Protein AF-A0AAE9XQU5-F1 (afdb_monomer_lite)

Radius of gyration: 21.77 Å; chains: 1; bounding box: 54×23×60 Å

Foldseek 3Di:
DPPPPPDDDAQFWKQAPPQGIWGFHDDDPQWTFTQGPVPPGTDIGGVVRIDGPGHHPAHALSNLVVVLVVLVVQLVVLVVVLVVLVVCQVPPDPPCNVVSVVVNVVSVVSNVVSVVVNVVSVVCVVVVRHD

Sequence (131 aa):
MSKRNIEISYGDIVEHRKFGRGRVLDVEGGKCEIDFFDAVGIKRVMNTYLEKLHSGDGKGIKFWQKEWDALVAELIDAQMAAMNLLPSLFRPIGDDAAQLHRQYQQLQERSRAVEGRVRQFLIAEQAGEHK

pLDDT: mean 85.2, std 10.75, range [38.47, 94.38]

Secondary structure (DSSP, 8-state):
---------TT-EEEETTTEEEEEEEEETTEEEEEETTTTEEEEEEGGGEEEEE--SS--HHHHHHHHHHHHHHHHHHHHHHHHHHHHHHS--STTHHHHHHHHHHHHHHHHHHHHHHHHHHHHHHTT---

Organism: NCBI:txid3024400

Structure (mmCIF, N/CA/C/O backbone):
data_AF-A0AAE9XQU5-F1
#
_entry.id   AF-A0AAE9XQU5-F1
#
loop_
_atom_site.group_PDB
_atom_site.id
_atom_site.type_symbol
_atom_site.label_atom_id
_atom_site.label_alt_id
_atom_site.label_comp_id
_atom_site.label_asym_id
_atom_site.label_entity_id
_atom_site.label_seq_id
_atom_site.pdbx_PDB_ins_code
_atom_site.Cartn_x
_atom_site.Cartn_y
_atom_site.Cartn_z
_atom_site.occupancy
_atom_site.B_iso_or_equiv
_atom_site.auth_seq_id
_atom_site.auth_comp_id
_atom_site.auth_asym_id
_atom_site.auth_atom_id
_atom_site.pdbx_PDB_model_num
ATOM 1 N N . MET A 1 1 ? -33.647 10.358 3.179 1.00 41.34 1 MET A N 1
ATOM 2 C CA . MET A 1 1 ? -32.460 10.991 3.793 1.00 41.34 1 MET A CA 1
ATOM 3 C C . MET A 1 1 ? -31.238 10.487 3.050 1.00 41.34 1 MET A C 1
ATOM 5 O O . MET A 1 1 ? -31.006 9.285 3.050 1.00 41.34 1 MET A O 1
ATOM 9 N N . SER A 1 2 ? -30.539 11.366 2.330 1.00 38.47 2 SER A N 1
ATOM 10 C CA . SER A 1 2 ? -29.342 10.995 1.571 1.00 38.47 2 SER A CA 1
ATOM 11 C C . SER A 1 2 ? -28.241 10.633 2.566 1.00 38.47 2 SER A C 1
ATOM 13 O O . SER A 1 2 ? -27.769 11.507 3.296 1.00 38.47 2 SER A O 1
ATOM 15 N N . LYS A 1 3 ? -27.896 9.342 2.672 1.00 51.81 3 LYS A N 1
ATOM 16 C CA . LYS A 1 3 ? -26.718 8.911 3.429 1.00 51.81 3 LYS A CA 1
ATOM 17 C C . LYS A 1 3 ? -25.526 9.562 2.738 1.00 51.81 3 LYS A C 1
ATOM 19 O O . LYS A 1 3 ? -25.180 9.167 1.628 1.00 51.81 3 LYS A O 1
ATOM 24 N N . ARG A 1 4 ? -24.944 10.595 3.355 1.00 53.09 4 ARG A N 1
ATOM 25 C CA . ARG A 1 4 ? -23.644 11.113 2.919 1.00 53.09 4 ARG A CA 1
ATOM 26 C C . ARG A 1 4 ? -22.723 9.903 2.889 1.00 53.09 4 ARG A C 1
ATOM 28 O O . ARG A 1 4 ? -22.624 9.197 3.890 1.00 53.09 4 ARG A O 1
ATOM 35 N N . ASN A 1 5 ? -22.159 9.616 1.725 1.00 56.69 5 ASN A N 1
ATOM 36 C CA . ASN A 1 5 ? -21.252 8.498 1.549 1.00 56.69 5 ASN A CA 1
ATOM 37 C C . ASN A 1 5 ? -19.940 8.915 2.220 1.00 56.69 5 ASN A C 1
ATOM 39 O O . ASN A 1 5 ? -19.071 9.509 1.592 1.00 56.69 5 ASN A O 1
ATOM 43 N N . ILE A 1 6 ? -19.892 8.782 3.543 1.00 66.12 6 ILE A N 1
ATOM 44 C CA . ILE A 1 6 ? -18.716 9.130 4.323 1.00 66.12 6 ILE A CA 1
ATOM 45 C C . ILE A 1 6 ? -17.725 7.999 4.087 1.00 66.12 6 ILE A C 1
ATOM 47 O O . ILE A 1 6 ? -17.998 6.849 4.427 1.00 66.12 6 ILE A O 1
ATOM 51 N N . GLU A 1 7 ? -16.609 8.331 3.447 1.00 84.00 7 GLU A N 1
ATOM 52 C CA . GLU A 1 7 ? -15.528 7.389 3.205 1.00 84.00 7 GLU A CA 1
ATOM 53 C C . GLU A 1 7 ? -14.957 6.927 4.551 1.00 84.00 7 GLU A C 1
ATOM 55 O O . GLU A 1 7 ? -14.545 7.741 5.386 1.00 84.00 7 GLU A O 1
ATOM 60 N N . ILE A 1 8 ? -15.033 5.615 4.781 1.00 87.56 8 ILE A N 1
ATOM 61 C CA . ILE A 1 8 ? -14.516 4.960 5.980 1.00 87.56 8 ILE A CA 1
ATOM 62 C C . ILE A 1 8 ? -13.098 4.506 5.679 1.00 87.56 8 ILE A C 1
ATOM 64 O O . ILE A 1 8 ? -12.868 3.781 4.711 1.00 87.56 8 ILE A O 1
ATOM 68 N N . SER A 1 9 ? -12.184 4.898 6.552 1.00 86.44 9 SER A N 1
ATOM 69 C CA . SER A 1 9 ? -10.751 4.683 6.426 1.00 86.44 9 SER A CA 1
ATOM 70 C C . SER A 1 9 ? -10.191 3.969 7.651 1.00 86.44 9 SER A C 1
ATOM 72 O O . SER A 1 9 ? -10.834 3.873 8.699 1.00 86.44 9 SER A O 1
ATOM 74 N N . TYR A 1 10 ? -8.964 3.461 7.523 1.00 86.38 10 TYR A N 1
ATOM 75 C CA . TYR A 1 10 ? -8.217 2.900 8.647 1.00 86.38 10 TYR A CA 1
ATOM 76 C C . TYR A 1 10 ? -8.202 3.867 9.838 1.00 86.38 10 TYR A C 1
ATOM 78 O O . TYR A 1 10 ? -7.972 5.063 9.672 1.00 86.38 10 TYR A O 1
ATOM 86 N N . GLY A 1 11 ? -8.376 3.332 11.046 1.00 84.50 11 GLY A N 1
ATOM 87 C CA . GLY A 1 11 ? -8.288 4.081 12.297 1.00 84.50 11 GLY A CA 1
ATOM 88 C C . GLY A 1 11 ? -9.565 4.830 12.663 1.00 84.50 11 GLY A C 1
ATOM 89 O O . GLY A 1 11 ? -9.703 5.228 13.820 1.00 84.50 11 GLY A O 1
ATOM 90 N N . ASP A 1 12 ? -10.514 4.972 11.733 1.00 88.69 12 ASP A N 1
ATOM 91 C CA . ASP A 1 12 ? -11.810 5.582 12.012 1.00 88.69 12 ASP A CA 1
ATOM 92 C C . ASP A 1 12 ? -12.533 4.847 13.139 1.00 88.69 12 ASP A C 1
ATOM 94 O O . ASP A 1 12 ? -12.522 3.613 13.225 1.00 88.69 12 ASP A O 1
ATOM 98 N N . ILE A 1 13 ? -13.200 5.629 13.985 1.00 89.88 13 ILE A N 1
ATOM 99 C CA . ILE A 1 13 ? -14.124 5.094 14.970 1.00 89.88 13 ILE A CA 1
ATOM 100 C C . ILE A 1 13 ? -15.505 5.049 14.343 1.00 89.88 13 ILE A C 1
ATOM 102 O O . ILE A 1 13 ? -16.046 6.055 13.873 1.00 89.88 13 ILE A O 1
ATOM 106 N N . VAL A 1 14 ? -16.063 3.848 14.333 1.00 92.44 14 VAL A N 1
ATOM 107 C CA . VAL A 1 14 ? -17.325 3.531 13.678 1.00 92.44 14 VAL A CA 1
ATOM 108 C C . VAL A 1 14 ? -18.266 2.841 14.653 1.00 92.44 14 VAL A C 1
ATOM 110 O O . VAL A 1 14 ? -17.841 2.195 15.613 1.00 92.44 14 VAL A O 1
ATOM 113 N N . GLU A 1 15 ? -19.559 2.956 14.390 1.00 92.94 15 GLU A N 1
ATOM 114 C CA . GLU A 1 15 ? -20.605 2.244 15.110 1.00 92.94 15 GLU A CA 1
ATOM 115 C C . GLU A 1 15 ? -21.316 1.268 14.173 1.00 92.94 15 GLU A C 1
ATOM 117 O O . GLU A 1 15 ? -21.663 1.594 13.036 1.00 92.94 15 GLU A O 1
ATOM 122 N N . HIS A 1 16 ? -21.532 0.049 14.660 1.00 93.31 16 HIS A N 1
ATOM 123 C CA . HIS A 1 16 ? -22.311 -0.979 13.991 1.00 93.31 16 HIS A CA 1
ATOM 124 C C . HIS A 1 16 ? -23.499 -1.367 14.867 1.00 93.31 16 HIS A C 1
ATOM 126 O O . HIS A 1 16 ? -23.329 -1.788 16.012 1.00 93.31 16 HIS A O 1
ATOM 132 N N . ARG A 1 17 ? -24.711 -1.352 14.301 1.00 90.81 17 ARG A N 1
ATOM 133 C CA . ARG A 1 17 ? -25.969 -1.577 15.041 1.00 90.81 17 ARG A CA 1
ATOM 134 C C . ARG A 1 17 ? -25.980 -2.826 15.936 1.00 90.81 17 ARG A C 1
ATOM 136 O O . ARG A 1 17 ? -26.623 -2.817 16.977 1.00 90.81 17 ARG A O 1
ATOM 143 N N . LYS A 1 18 ? -25.326 -3.914 15.510 1.00 90.56 18 LYS A N 1
ATOM 144 C CA . LYS A 1 18 ? -25.290 -5.190 16.254 1.00 90.56 18 LYS A CA 1
ATOM 145 C C . LYS A 1 18 ? -24.093 -5.327 17.196 1.00 90.56 18 LYS A C 1
ATOM 147 O O . LYS A 1 18 ? -24.184 -6.064 18.168 1.00 90.56 18 LYS A O 1
ATOM 152 N N . PHE A 1 19 ? -22.966 -4.712 16.853 1.00 90.94 19 PHE A N 1
ATOM 153 C CA . PHE A 1 19 ? -21.678 -5.002 17.495 1.00 90.94 19 PHE A CA 1
ATOM 154 C C . PHE A 1 19 ? -21.155 -3.828 18.325 1.00 90.94 19 PHE A C 1
ATOM 156 O O . PHE A 1 19 ? -20.139 -3.972 18.991 1.00 90.94 19 PHE A O 1
ATOM 163 N N . GLY A 1 20 ? -21.860 -2.695 18.315 1.00 91.56 20 GLY A N 1
ATOM 164 C CA . GLY A 1 20 ? -21.476 -1.507 19.058 1.00 91.56 20 GLY A CA 1
ATOM 165 C C . GLY A 1 20 ? -20.377 -0.731 18.347 1.00 91.56 20 GLY A C 1
ATOM 166 O O . GLY A 1 20 ? -20.318 -0.690 17.114 1.00 91.56 20 GLY A O 1
ATOM 167 N N . ARG A 1 21 ? -19.525 -0.083 19.137 1.00 92.88 21 ARG A N 1
ATOM 168 C CA . ARG A 1 21 ? -18.465 0.799 18.647 1.00 92.88 21 ARG A CA 1
ATOM 169 C C . ARG A 1 21 ? -17.162 0.043 18.469 1.00 92.88 21 ARG A C 1
ATOM 171 O O . ARG A 1 21 ? -16.831 -0.844 19.255 1.00 92.88 21 ARG A O 1
ATOM 178 N N . GLY A 1 22 ? -16.405 0.430 17.457 1.00 91.62 22 GLY A N 1
ATOM 179 C CA . GLY A 1 22 ? -15.101 -0.152 17.204 1.00 91.62 22 GLY A CA 1
ATOM 180 C C . GLY A 1 22 ? -14.204 0.741 16.370 1.00 91.62 22 GLY A C 1
ATOM 181 O O . GLY A 1 22 ? -14.614 1.792 15.874 1.00 91.62 22 GLY A O 1
ATOM 182 N N . ARG A 1 23 ? -12.961 0.295 16.225 1.00 90.94 23 ARG A N 1
ATOM 183 C CA . ARG A 1 23 ? -11.931 0.943 15.417 1.00 90.94 23 ARG A CA 1
ATOM 184 C C . ARG A 1 23 ? -11.689 0.146 14.147 1.00 90.94 23 ARG A C 1
ATOM 186 O O . ARG A 1 23 ? -11.469 -1.062 14.208 1.00 90.94 23 ARG A O 1
ATOM 193 N N . VAL A 1 24 ? -11.678 0.826 13.007 1.00 90.62 24 VAL A N 1
ATOM 194 C CA . VAL A 1 24 ? -11.342 0.212 11.719 1.00 90.62 24 VAL A CA 1
ATOM 195 C C . VAL A 1 24 ? -9.854 -0.144 11.688 1.00 90.62 24 VAL A C 1
ATOM 197 O O . VAL A 1 24 ? -8.995 0.711 11.893 1.00 90.62 24 VAL A O 1
ATOM 200 N N . LEU A 1 25 ? -9.556 -1.411 11.420 1.00 88.31 25 LEU A N 1
ATOM 201 C CA . LEU A 1 25 ? -8.212 -1.968 11.282 1.00 88.31 25 LEU A CA 1
ATOM 202 C C . LEU A 1 25 ? -7.801 -2.199 9.827 1.00 88.31 25 LEU A C 1
ATOM 204 O O . LEU A 1 25 ? -6.612 -2.259 9.545 1.00 88.31 25 LEU A O 1
ATOM 208 N N . ASP A 1 26 ? -8.752 -2.373 8.914 1.00 88.69 26 ASP A N 1
ATOM 209 C CA . ASP A 1 26 ? -8.473 -2.484 7.482 1.00 88.69 26 ASP A CA 1
ATOM 210 C C . ASP A 1 26 ? -9.727 -2.162 6.669 1.00 88.69 26 ASP A C 1
ATOM 212 O O . ASP A 1 26 ? -10.852 -2.335 7.147 1.00 88.69 26 ASP A O 1
ATOM 216 N N . VAL A 1 27 ? -9.529 -1.708 5.432 1.00 88.88 27 VAL A N 1
ATOM 217 C CA . VAL A 1 27 ? -10.593 -1.465 4.456 1.00 88.88 27 VAL A CA 1
ATOM 218 C C . VAL A 1 27 ? -10.188 -2.111 3.138 1.00 88.88 27 VAL A C 1
ATOM 220 O O . VAL A 1 27 ? -9.176 -1.758 2.536 1.00 88.88 27 VAL A O 1
ATOM 223 N N . GLU A 1 28 ? -10.996 -3.061 2.676 1.00 88.12 28 GLU A N 1
ATOM 224 C CA . GLU A 1 28 ? -10.740 -3.798 1.443 1.00 88.12 28 GLU A CA 1
ATOM 225 C C . GLU A 1 28 ? -12.064 -4.190 0.777 1.00 88.12 28 GLU A C 1
ATOM 227 O O . GLU A 1 28 ? -12.924 -4.837 1.385 1.00 88.12 28 GLU A O 1
ATOM 232 N N . GLY A 1 29 ? -12.241 -3.798 -0.489 1.00 85.31 29 GLY A N 1
ATOM 233 C CA . GLY A 1 29 ? -13.393 -4.202 -1.304 1.00 85.31 29 GLY A CA 1
ATOM 234 C C . GLY A 1 29 ? -14.754 -3.823 -0.705 1.00 85.31 29 GLY A C 1
ATOM 235 O O . GLY A 1 29 ? -15.691 -4.618 -0.755 1.00 85.31 29 GLY A O 1
ATOM 236 N N . GLY A 1 30 ? -14.857 -2.652 -0.065 1.00 87.38 30 GLY A N 1
ATOM 237 C CA . GLY A 1 30 ? -16.083 -2.193 0.607 1.00 87.38 30 GLY A CA 1
ATOM 238 C C . GLY A 1 30 ? -16.392 -2.903 1.933 1.00 87.38 30 GLY A C 1
ATOM 239 O O . GLY A 1 30 ? -17.444 -2.668 2.529 1.00 87.38 30 GLY A O 1
ATOM 240 N N . LYS A 1 31 ? -15.492 -3.765 2.419 1.00 92.19 31 LYS A N 1
ATOM 241 C CA . LYS A 1 31 ? -15.556 -4.365 3.755 1.00 92.19 31 LYS A CA 1
ATOM 242 C C . LYS A 1 31 ? -14.514 -3.722 4.660 1.00 92.19 31 LYS A C 1
ATOM 244 O O . LYS A 1 31 ? -13.403 -3.444 4.222 1.00 92.19 31 LYS A O 1
ATOM 249 N N . CYS A 1 32 ? -14.870 -3.555 5.924 1.00 91.38 32 CYS A N 1
ATOM 250 C CA . CYS A 1 32 ? -13.990 -3.060 6.967 1.00 91.38 32 CYS A CA 1
ATOM 251 C C . CYS A 1 32 ? -13.750 -4.169 7.991 1.00 91.38 32 CYS A C 1
ATOM 253 O O . CYS A 1 32 ? -14.700 -4.803 8.460 1.00 91.38 32 CYS A O 1
ATOM 255 N N . GLU A 1 33 ? -12.489 -4.404 8.330 1.00 93.44 33 GLU A N 1
ATOM 256 C CA . GLU A 1 33 ? -12.110 -5.160 9.520 1.00 93.44 33 GLU A CA 1
ATOM 257 C C . GLU A 1 33 ? -12.112 -4.201 10.710 1.00 93.44 33 GLU A C 1
ATOM 259 O O . GLU A 1 33 ? -11.540 -3.118 10.622 1.00 93.44 33 GLU A O 1
ATOM 264 N N . ILE A 1 34 ? -12.811 -4.547 11.788 1.00 92.06 34 ILE A N 1
ATOM 265 C CA . ILE A 1 34 ? -13.055 -3.657 12.926 1.00 92.06 34 ILE A CA 1
ATOM 266 C C . ILE A 1 34 ? -12.792 -4.409 14.217 1.00 92.06 34 ILE A C 1
ATOM 268 O O . ILE A 1 34 ? -13.321 -5.506 14.403 1.00 92.06 34 ILE A O 1
AT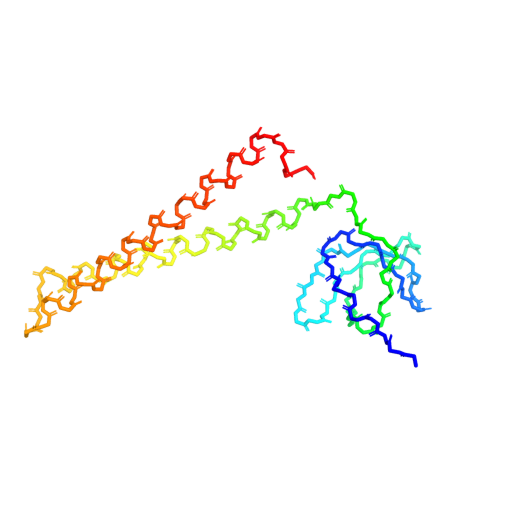OM 272 N N . ASP A 1 35 ? -12.040 -3.783 15.114 1.00 91.94 35 ASP A N 1
ATOM 273 C CA . ASP A 1 35 ? -11.909 -4.203 16.504 1.00 91.94 35 ASP A CA 1
ATOM 274 C C . ASP A 1 35 ? -12.961 -3.498 17.365 1.00 91.94 35 ASP A C 1
ATOM 276 O O . ASP A 1 35 ? -12.941 -2.272 17.507 1.00 91.94 35 ASP A O 1
ATOM 280 N N . PHE A 1 36 ? -13.927 -4.260 17.874 1.00 91.38 36 PHE A N 1
ATOM 281 C CA . PHE A 1 36 ? -15.046 -3.743 18.662 1.00 91.38 36 PHE A CA 1
ATOM 282 C C . PHE A 1 36 ? -14.692 -3.696 20.152 1.00 91.38 36 PHE A C 1
ATOM 284 O O . PHE A 1 36 ? -14.270 -4.701 20.724 1.00 91.38 36 PHE A O 1
ATOM 291 N N . PHE A 1 37 ? -14.921 -2.544 20.791 1.00 84.38 37 PHE A N 1
ATOM 292 C CA . PHE A 1 37 ? -14.434 -2.260 22.147 1.00 84.38 37 PHE A CA 1
ATOM 293 C C . PHE A 1 37 ? -15.080 -3.128 23.239 1.00 84.38 37 PHE A C 1
ATOM 295 O O . PHE A 1 37 ? -14.417 -3.473 24.214 1.00 84.38 37 PHE A O 1
ATOM 302 N N . ASP A 1 38 ? -16.335 -3.548 23.061 1.00 82.94 38 ASP A N 1
ATOM 303 C CA . ASP A 1 38 ? -17.110 -4.296 24.065 1.00 82.94 38 ASP A CA 1
ATOM 304 C C . ASP A 1 38 ? -16.822 -5.815 24.055 1.00 82.94 38 ASP A C 1
ATOM 306 O O . ASP A 1 38 ? -17.729 -6.638 24.177 1.00 82.94 38 ASP A O 1
ATOM 310 N N . ALA A 1 39 ? -15.559 -6.212 23.860 1.00 70.31 39 ALA A N 1
ATOM 311 C CA . ALA A 1 39 ? -15.096 -7.609 23.846 1.00 70.31 39 ALA A CA 1
ATOM 312 C C . ALA A 1 39 ? -15.778 -8.531 22.805 1.00 70.31 39 ALA A C 1
ATOM 314 O O . ALA A 1 39 ? -15.692 -9.757 22.882 1.00 70.31 39 ALA A O 1
ATOM 315 N N . VAL A 1 40 ? -16.409 -7.953 21.778 1.00 77.06 40 VAL A N 1
ATOM 316 C CA . VAL A 1 40 ? -16.966 -8.684 20.621 1.00 77.06 40 VAL A CA 1
ATOM 317 C C . VAL A 1 40 ? -15.847 -9.251 19.724 1.00 77.06 40 VAL A C 1
ATOM 319 O O . VAL A 1 40 ? -16.071 -10.188 18.942 1.00 77.06 40 VAL A O 1
ATOM 322 N N . GLY A 1 41 ? -14.635 -8.706 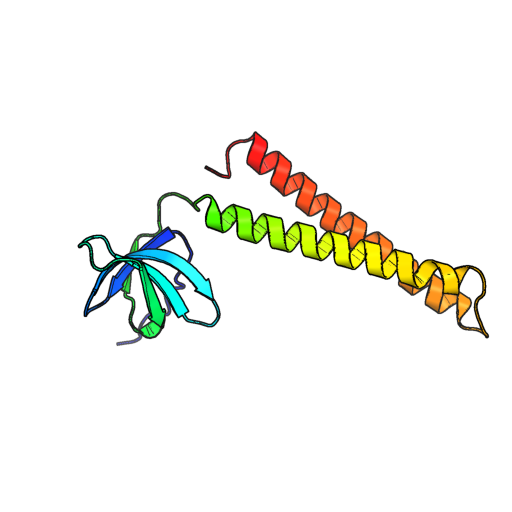19.872 1.00 85.69 41 GLY A N 1
ATOM 323 C CA . GLY A 1 41 ? -13.442 -9.047 19.108 1.00 85.69 41 GLY A CA 1
ATOM 324 C C . GLY A 1 41 ? -13.466 -8.477 17.692 1.00 85.69 41 GLY A C 1
ATOM 325 O O . GLY A 1 41 ? -14.353 -7.706 17.317 1.00 85.69 41 GLY A O 1
ATOM 326 N N . ILE A 1 42 ? -12.493 -8.897 16.886 1.00 92.44 42 ILE A N 1
ATOM 327 C CA . ILE A 1 42 ? -12.341 -8.417 15.513 1.00 92.44 42 ILE A CA 1
ATOM 328 C C . ILE A 1 42 ? -13.416 -9.043 14.611 1.00 92.44 42 ILE A C 1
ATOM 330 O O . ILE A 1 42 ? -13.586 -10.268 14.580 1.00 92.44 42 ILE A O 1
ATOM 334 N N . LYS A 1 43 ? -14.153 -8.216 13.856 1.00 93.62 43 LYS A N 1
ATOM 335 C CA . LYS A 1 43 ? -15.121 -8.663 12.836 1.00 93.62 43 LYS A CA 1
ATOM 336 C C . LYS A 1 43 ? -14.908 -7.938 11.518 1.00 93.62 43 LYS A C 1
ATOM 338 O O . LYS A 1 43 ? -14.535 -6.772 11.485 1.00 93.62 43 LYS A O 1
ATOM 343 N N . ARG A 1 44 ? -15.251 -8.621 10.426 1.00 93.94 44 ARG A N 1
ATOM 344 C CA . ARG A 1 44 ? -15.265 -8.054 9.078 1.00 93.94 44 ARG A CA 1
ATOM 345 C C . ARG A 1 44 ? -16.702 -7.796 8.636 1.00 93.94 44 ARG A C 1
ATOM 347 O O . ARG A 1 44 ? -17.504 -8.726 8.569 1.00 93.94 44 ARG A O 1
ATOM 354 N N . VAL A 1 45 ? -17.037 -6.540 8.357 1.00 92.56 45 VAL A N 1
ATOM 355 C CA . VAL A 1 45 ? -18.405 -6.085 8.045 1.00 92.56 45 VAL A CA 1
ATOM 356 C C . VAL A 1 45 ? -18.410 -5.169 6.825 1.00 92.56 45 VAL A C 1
ATOM 358 O O . VAL A 1 45 ? -17.395 -4.564 6.504 1.00 92.56 45 VAL A O 1
ATOM 361 N N . MET A 1 46 ? -19.530 -5.075 6.103 1.00 91.88 46 MET A N 1
ATOM 362 C CA . MET A 1 46 ? -19.618 -4.138 4.973 1.00 91.88 46 MET A CA 1
ATOM 363 C C . MET A 1 46 ? -19.708 -2.694 5.468 1.00 91.88 46 MET A C 1
ATOM 365 O O . MET A 1 46 ? -20.433 -2.413 6.426 1.00 91.88 46 MET A O 1
ATOM 369 N N . ASN A 1 47 ? -19.034 -1.781 4.768 1.00 89.50 47 ASN A N 1
ATOM 370 C CA . ASN A 1 47 ? -19.015 -0.353 5.086 1.00 89.50 47 ASN A CA 1
ATOM 371 C C . ASN A 1 47 ? -20.424 0.272 5.134 1.00 89.50 47 ASN A C 1
ATOM 373 O O . ASN A 1 47 ? -20.676 1.176 5.921 1.00 89.50 47 ASN A O 1
ATOM 377 N N . THR A 1 48 ? -21.383 -0.264 4.374 1.00 90.56 48 THR A N 1
ATOM 378 C CA . THR A 1 48 ? -22.779 0.198 4.322 1.00 90.56 48 THR A CA 1
ATOM 379 C C . THR A 1 48 ? -23.533 0.072 5.649 1.00 90.56 48 THR A C 1
ATOM 381 O O . THR A 1 48 ? -24.573 0.718 5.825 1.00 90.56 48 THR A O 1
ATOM 384 N N . TYR A 1 49 ? -23.050 -0.785 6.555 1.00 90.19 49 TYR A N 1
ATOM 385 C CA . TYR A 1 49 ? -23.626 -1.019 7.884 1.00 90.19 49 TYR A CA 1
ATOM 386 C C . TYR A 1 49 ? -22.923 -0.245 8.999 1.00 90.19 49 TYR A C 1
ATOM 388 O O . TYR A 1 49 ? -23.239 -0.453 10.171 1.00 90.19 49 TYR A O 1
ATOM 396 N N . LEU A 1 50 ? -21.973 0.613 8.639 1.00 89.94 50 LEU A N 1
ATOM 397 C CA . LEU A 1 50 ? -21.193 1.399 9.575 1.00 89.94 50 LEU A CA 1
ATOM 398 C C . LEU A 1 50 ? -21.620 2.856 9.537 1.00 89.94 50 LEU A C 1
ATOM 400 O O . LEU A 1 50 ? -21.899 3.417 8.477 1.00 89.94 50 LEU A O 1
ATOM 404 N N . GLU A 1 51 ? -21.629 3.466 10.711 1.00 91.81 51 GLU A N 1
ATOM 405 C CA . GLU A 1 51 ? -21.735 4.906 10.871 1.00 91.81 51 GLU A CA 1
ATOM 406 C C . GLU A 1 51 ? -20.402 5.431 11.394 1.00 91.81 51 GLU A C 1
ATOM 408 O O . GLU A 1 51 ? -19.934 5.005 12.450 1.00 91.81 51 GLU A O 1
ATOM 413 N N . LYS A 1 52 ? -19.752 6.318 10.635 1.00 90.44 52 LYS A N 1
ATOM 414 C CA . LYS A 1 52 ? -18.509 6.953 11.079 1.00 90.44 52 LYS A CA 1
ATOM 415 C C . LYS A 1 52 ? -18.835 7.975 12.163 1.00 90.44 52 LYS A C 1
ATOM 417 O O . LYS A 1 52 ? -19.549 8.937 11.897 1.00 90.44 52 LYS A O 1
ATOM 422 N N . LEU A 1 53 ? -18.281 7.771 13.356 1.00 87.44 53 LEU A N 1
ATOM 423 C CA . LEU A 1 53 ? -18.444 8.678 14.490 1.00 87.44 53 LEU A CA 1
ATOM 424 C C . LEU A 1 53 ? -17.393 9.789 14.452 1.00 87.44 53 LEU A C 1
ATOM 426 O O . LEU A 1 53 ? -17.733 10.967 14.506 1.00 87.44 53 LEU A O 1
ATOM 430 N N . HIS A 1 54 ? -16.117 9.421 14.318 1.00 83.81 54 HIS A N 1
ATOM 431 C CA . HIS A 1 54 ? -15.022 10.368 14.118 1.00 83.81 54 HIS A CA 1
ATOM 432 C C . HIS A 1 54 ? -13.839 9.706 13.405 1.00 83.81 54 HIS A C 1
ATOM 434 O O . HIS A 1 54 ? -13.692 8.481 13.411 1.00 83.81 54 HIS A O 1
ATOM 440 N N . SER A 1 55 ? -12.992 10.523 12.778 1.00 79.44 55 SER A N 1
ATOM 441 C CA . SER A 1 55 ? -11.709 10.052 12.253 1.00 79.44 55 SER A CA 1
ATOM 442 C C . SER A 1 55 ? -10.761 9.746 13.412 1.00 79.44 55 SER A C 1
ATOM 444 O O . SER A 1 55 ? -10.751 10.487 14.395 1.00 79.44 55 SER A O 1
ATOM 446 N N . GLY A 1 56 ? -10.002 8.653 13.330 1.00 68.38 56 GLY A N 1
ATOM 447 C CA . GLY A 1 56 ? -8.993 8.334 14.344 1.00 68.38 56 GLY A CA 1
ATOM 448 C C . GLY A 1 56 ? -7.863 9.365 14.370 1.00 68.38 56 GLY A C 1
ATOM 449 O O . GLY A 1 56 ? -7.519 9.922 13.330 1.00 68.38 56 GLY A O 1
ATOM 450 N N . ASP A 1 57 ? -7.263 9.581 15.544 1.00 63.88 57 ASP A N 1
ATOM 451 C CA . ASP A 1 57 ? -6.196 10.578 15.766 1.00 63.88 57 ASP A CA 1
ATOM 452 C C . ASP A 1 57 ? -4.854 10.238 15.082 1.00 63.88 57 ASP A C 1
ATOM 454 O O . ASP A 1 57 ? -3.879 10.974 15.203 1.00 63.88 57 ASP A O 1
ATOM 458 N N . GLY A 1 58 ? -4.786 9.131 14.343 1.00 63.69 58 GLY A N 1
ATOM 459 C CA . GLY A 1 58 ? -3.594 8.702 13.624 1.00 63.69 58 GLY A CA 1
ATOM 460 C C . GLY A 1 58 ? -3.845 7.431 12.824 1.00 63.69 58 GLY A C 1
ATOM 461 O O . GLY A 1 58 ? -4.753 6.646 13.118 1.00 63.69 58 GLY A O 1
ATOM 462 N N . LYS A 1 59 ? -3.029 7.225 11.791 1.00 71.94 59 LYS A N 1
ATOM 463 C CA . LYS A 1 59 ? -2.974 5.946 11.083 1.00 71.94 59 LYS A CA 1
ATOM 464 C C . LYS A 1 59 ? -1.993 5.059 11.844 1.00 71.94 59 LYS A C 1
ATOM 466 O O . LYS A 1 59 ? -0.899 5.489 12.160 1.00 71.94 59 LYS A O 1
ATOM 471 N N . GLY A 1 60 ? -2.400 3.845 12.182 1.00 71.44 60 GLY A N 1
ATOM 472 C CA . GLY A 1 60 ? -1.607 2.946 13.023 1.00 71.44 60 GLY A CA 1
ATOM 473 C C . GLY A 1 60 ? -0.605 2.121 12.220 1.00 71.44 60 GLY A C 1
ATOM 474 O O . GLY A 1 60 ? -0.660 2.079 10.994 1.00 71.44 60 GLY A O 1
ATOM 475 N N . ILE A 1 61 ? 0.260 1.384 12.920 1.00 77.12 61 ILE A N 1
ATOM 476 C CA . ILE A 1 61 ? 1.397 0.663 12.319 1.00 77.12 61 ILE A CA 1
ATOM 477 C C . ILE A 1 61 ? 1.010 -0.285 11.168 1.00 77.12 61 ILE A C 1
ATOM 479 O O . ILE A 1 61 ? 1.735 -0.388 10.187 1.00 77.12 61 ILE A O 1
ATOM 483 N N . LYS A 1 62 ? -0.163 -0.936 11.237 1.00 78.19 62 LYS A N 1
ATOM 484 C CA . LYS A 1 62 ? -0.648 -1.840 10.177 1.00 78.19 62 LYS A CA 1
ATOM 485 C C . LYS A 1 62 ? -0.963 -1.105 8.874 1.00 78.19 62 LYS A C 1
ATOM 487 O O . LYS A 1 62 ? -0.738 -1.658 7.803 1.00 78.19 62 LYS A O 1
ATOM 492 N N . PHE A 1 63 ? -1.471 0.125 8.961 1.00 82.50 63 PHE A N 1
ATOM 493 C CA . PHE A 1 63 ? -1.695 0.963 7.785 1.00 82.50 63 PHE A CA 1
ATOM 494 C C . PHE A 1 63 ? -0.363 1.269 7.101 1.00 82.50 63 PHE A C 1
ATOM 496 O O . PHE A 1 63 ? -0.2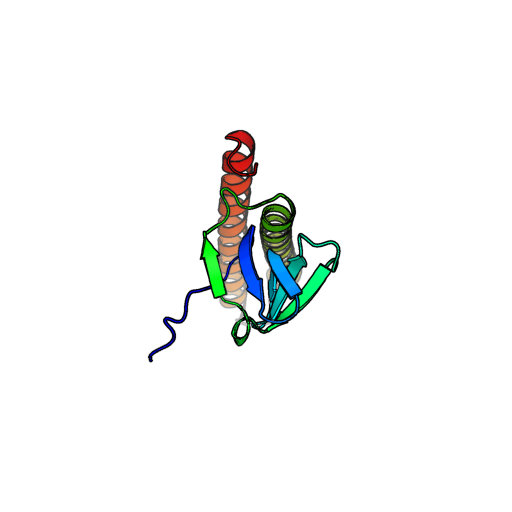11 1.024 5.910 1.00 82.50 63 PHE A O 1
ATOM 503 N N . TRP A 1 64 ? 0.617 1.747 7.871 1.00 84.69 64 TRP A N 1
ATOM 504 C CA . TRP A 1 64 ? 1.930 2.106 7.339 1.00 84.69 64 TRP A CA 1
ATOM 505 C C . TRP A 1 64 ? 2.679 0.898 6.786 1.00 84.69 64 TRP A C 1
ATOM 507 O O . TRP A 1 64 ? 3.303 1.009 5.737 1.00 84.69 64 TRP A O 1
ATOM 517 N N . GLN A 1 65 ? 2.542 -0.269 7.421 1.00 86.94 65 GLN A N 1
ATOM 518 C CA . GLN A 1 65 ? 3.078 -1.520 6.893 1.00 86.94 65 GLN A CA 1
ATOM 519 C C . GLN A 1 65 ? 2.482 -1.854 5.520 1.00 86.94 65 GLN A C 1
ATOM 521 O O . GLN A 1 65 ? 3.220 -2.202 4.610 1.00 86.94 65 GLN A O 1
ATOM 526 N N . LYS A 1 66 ? 1.165 -1.697 5.338 1.00 86.69 66 LYS A N 1
ATOM 527 C CA . LYS A 1 66 ? 0.501 -1.951 4.050 1.00 86.69 66 LYS A CA 1
ATOM 528 C C . LYS A 1 66 ? 0.985 -0.994 2.956 1.00 86.69 66 LYS A C 1
ATOM 530 O O . LYS A 1 66 ? 1.222 -1.426 1.831 1.00 86.69 66 LYS A O 1
ATOM 535 N N . GLU A 1 67 ? 1.153 0.286 3.289 1.00 89.12 67 GLU A N 1
ATOM 536 C CA . GLU A 1 67 ? 1.714 1.281 2.365 1.00 89.12 67 GLU A CA 1
ATOM 537 C C . GLU A 1 67 ? 3.166 0.947 1.992 1.00 89.12 67 GLU A C 1
ATOM 539 O O . GLU A 1 67 ? 3.537 1.010 0.819 1.00 89.12 67 GLU A O 1
ATOM 544 N N . TRP A 1 68 ? 3.974 0.541 2.974 1.00 91.69 68 TRP A N 1
ATOM 545 C CA . TRP A 1 68 ? 5.351 0.106 2.761 1.00 91.69 68 TRP A CA 1
ATOM 546 C C . TRP A 1 68 ? 5.430 -1.135 1.868 1.00 91.69 68 TRP A C 1
ATOM 548 O O . TRP A 1 68 ? 6.148 -1.131 0.869 1.00 91.69 68 TRP A O 1
ATOM 558 N N . ASP A 1 69 ? 4.657 -2.173 2.185 1.00 92.88 69 ASP A N 1
ATOM 559 C CA . ASP A 1 69 ? 4.641 -3.432 1.441 1.00 92.88 69 ASP A CA 1
ATOM 560 C C . ASP A 1 69 ? 4.236 -3.199 -0.022 1.00 92.88 69 ASP A C 1
ATOM 562 O O . ASP A 1 69 ? 4.855 -3.750 -0.933 1.00 92.88 69 ASP A O 1
ATOM 566 N N . ALA A 1 70 ? 3.248 -2.329 -0.264 1.00 92.06 70 ALA A N 1
ATOM 567 C CA . ALA A 1 70 ? 2.827 -1.956 -1.611 1.00 92.06 70 ALA A CA 1
ATOM 568 C C . ALA A 1 70 ? 3.934 -1.222 -2.389 1.00 92.06 70 ALA A C 1
ATOM 570 O O . ALA A 1 70 ? 4.167 -1.525 -3.560 1.00 92.06 70 ALA A O 1
ATOM 571 N N . LEU A 1 71 ? 4.643 -0.288 -1.745 1.00 92.94 71 LEU A N 1
ATOM 572 C CA . LEU A 1 71 ? 5.765 0.433 -2.357 1.00 92.94 71 LEU A CA 1
ATOM 573 C C . LEU A 1 71 ? 6.932 -0.499 -2.698 1.00 92.94 71 LEU A C 1
ATOM 575 O O . LEU A 1 71 ? 7.502 -0.404 -3.785 1.00 92.94 71 LEU A O 1
ATOM 579 N N . VAL A 1 72 ? 7.281 -1.407 -1.785 1.00 93.06 72 VAL A N 1
ATOM 580 C CA . VAL A 1 72 ? 8.360 -2.380 -1.993 1.00 93.06 72 VAL A CA 1
ATOM 581 C C . VAL A 1 72 ? 7.999 -3.361 -3.103 1.00 93.06 72 VAL A C 1
ATOM 583 O O . VAL A 1 72 ? 8.839 -3.626 -3.963 1.00 93.06 72 VAL A O 1
ATOM 586 N N . ALA A 1 73 ? 6.760 -3.858 -3.135 1.00 94.38 73 ALA A N 1
ATOM 587 C CA . ALA A 1 73 ? 6.287 -4.723 -4.211 1.00 94.38 73 ALA A CA 1
ATOM 588 C C . ALA A 1 73 ? 6.372 -4.020 -5.575 1.00 94.38 73 ALA A C 1
ATOM 590 O O . ALA A 1 73 ? 6.918 -4.580 -6.523 1.00 94.38 73 ALA A O 1
ATOM 591 N N . GLU A 1 74 ? 5.925 -2.762 -5.660 1.00 93.06 74 GLU A N 1
ATOM 592 C CA . GLU A 1 74 ? 6.003 -1.975 -6.895 1.00 93.06 74 GLU A CA 1
ATOM 593 C C . GLU A 1 74 ? 7.456 -1.762 -7.359 1.00 93.06 74 GLU A C 1
ATOM 595 O O . GLU A 1 74 ? 7.741 -1.815 -8.560 1.00 93.06 74 GLU A O 1
ATOM 600 N N . LEU A 1 75 ? 8.383 -1.548 -6.418 1.00 91.88 75 LEU A N 1
ATOM 601 C CA . LEU A 1 75 ? 9.803 -1.377 -6.717 1.00 91.88 75 LEU A CA 1
ATOM 602 C C . LEU A 1 75 ? 10.426 -2.670 -7.252 1.00 91.88 75 LEU A C 1
ATOM 604 O O . LEU A 1 75 ? 11.111 -2.642 -8.277 1.00 91.88 75 LEU A O 1
ATOM 608 N N . ILE A 1 76 ? 10.170 -3.794 -6.579 1.00 93.38 76 ILE A N 1
ATOM 609 C CA . ILE A 1 76 ? 10.652 -5.115 -6.996 1.00 93.38 76 ILE A CA 1
ATOM 610 C C . ILE A 1 76 ? 10.131 -5.438 -8.398 1.00 93.38 76 ILE A C 1
ATOM 612 O O . ILE A 1 76 ? 10.922 -5.801 -9.268 1.00 93.38 76 ILE A O 1
ATOM 616 N N . ASP A 1 77 ? 8.839 -5.230 -8.654 1.00 94.06 77 ASP A N 1
ATOM 617 C CA . ASP A 1 77 ? 8.230 -5.481 -9.962 1.00 94.06 77 ASP A CA 1
ATOM 618 C C . ASP A 1 77 ? 8.873 -4.638 -11.072 1.00 94.06 77 ASP A C 1
ATOM 620 O O . ASP A 1 77 ? 9.169 -5.148 -12.158 1.00 94.06 77 ASP A O 1
ATOM 624 N N . ALA A 1 78 ? 9.128 -3.349 -10.815 1.00 89.62 78 ALA A N 1
ATOM 625 C CA . ALA A 1 78 ? 9.774 -2.462 -11.781 1.00 89.62 78 ALA A CA 1
ATOM 626 C C . ALA A 1 78 ? 11.213 -2.907 -12.098 1.00 89.62 78 ALA A C 1
ATOM 628 O O . ALA A 1 78 ? 11.606 -2.950 -13.270 1.00 89.62 78 ALA A O 1
ATOM 629 N N . GLN A 1 79 ? 11.984 -3.287 -11.075 1.00 89.50 79 GLN A N 1
ATOM 630 C CA . GLN A 1 79 ? 13.354 -3.776 -11.239 1.00 89.50 79 GLN A CA 1
ATOM 631 C C . GLN A 1 79 ? 13.393 -5.128 -11.960 1.00 89.50 79 GLN A C 1
ATOM 633 O O . GLN A 1 79 ? 14.177 -5.304 -12.896 1.00 89.50 79 GLN A O 1
ATOM 638 N N . MET A 1 80 ? 12.510 -6.062 -11.596 1.00 92.81 80 MET A N 1
ATOM 639 C CA . MET A 1 80 ? 12.402 -7.367 -12.249 1.00 92.81 80 MET A CA 1
ATOM 640 C C . MET A 1 80 ? 12.017 -7.233 -13.722 1.00 92.81 80 MET A C 1
ATOM 642 O O . MET A 1 80 ? 12.613 -7.894 -14.572 1.00 92.81 80 MET A O 1
ATOM 646 N N . ALA A 1 81 ? 11.073 -6.351 -14.055 1.00 90.12 81 ALA A N 1
ATOM 647 C CA . ALA A 1 81 ? 10.702 -6.088 -15.441 1.00 90.12 81 ALA A CA 1
ATOM 648 C C . ALA A 1 81 ? 11.889 -5.552 -16.262 1.00 90.12 81 ALA A C 1
ATOM 650 O O . ALA A 1 81 ? 12.118 -6.015 -17.381 1.00 90.12 81 ALA A O 1
ATOM 651 N N . ALA A 1 82 ? 12.680 -4.626 -15.705 1.00 87.06 82 ALA A N 1
ATOM 652 C CA . ALA A 1 82 ? 13.879 -4.113 -16.368 1.00 87.06 82 ALA A CA 1
ATOM 653 C C . ALA A 1 82 ? 14.938 -5.211 -16.558 1.00 87.06 82 ALA A C 1
ATOM 655 O O . ALA A 1 82 ? 15.486 -5.352 -17.652 1.00 87.06 82 ALA A O 1
ATOM 656 N N . MET A 1 83 ? 15.184 -6.024 -15.525 1.00 87.94 83 MET A N 1
ATOM 657 C CA . MET A 1 83 ? 16.123 -7.149 -15.585 1.00 87.94 83 MET A CA 1
ATOM 658 C C . MET A 1 83 ? 15.713 -8.199 -16.619 1.00 87.94 83 MET A C 1
ATOM 660 O O . MET A 1 83 ? 16.562 -8.688 -17.359 1.00 87.94 83 MET A O 1
ATOM 664 N N . ASN A 1 84 ? 14.4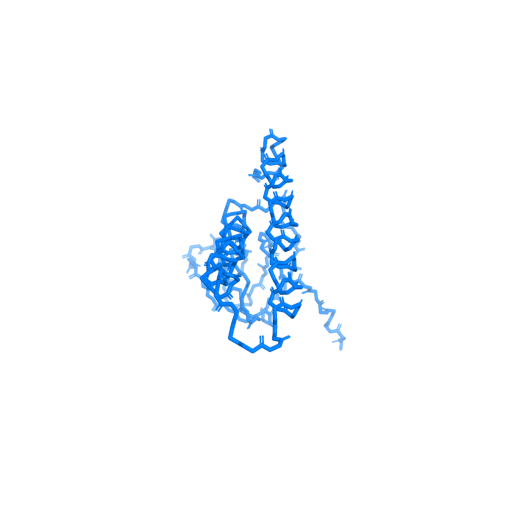20 -8.507 -16.718 1.00 89.50 84 ASN A N 1
ATOM 665 C CA . ASN A 1 84 ? 13.894 -9.456 -17.698 1.00 89.50 84 ASN A CA 1
ATOM 666 C C . ASN A 1 84 ? 14.007 -8.938 -19.140 1.00 89.50 84 ASN A C 1
ATOM 668 O O . ASN A 1 84 ? 14.084 -9.737 -20.071 1.00 89.50 84 ASN A O 1
ATOM 672 N N . LEU A 1 85 ? 14.048 -7.616 -19.333 1.00 87.19 85 LEU A N 1
ATOM 673 C CA . LEU A 1 85 ? 14.221 -6.996 -20.647 1.00 87.19 85 LEU A CA 1
ATOM 674 C C . LEU A 1 85 ? 15.697 -6.922 -21.085 1.00 87.19 85 LEU A C 1
ATOM 676 O O . LEU A 1 85 ? 15.972 -6.860 -22.285 1.00 87.19 85 LEU A O 1
ATOM 680 N N . LEU A 1 86 ? 16.653 -6.966 -20.143 1.00 84.31 86 LEU A N 1
ATOM 681 C CA . LEU A 1 86 ? 18.092 -6.853 -20.430 1.00 84.31 86 LEU A CA 1
ATOM 682 C C . LEU A 1 86 ? 18.598 -7.853 -21.485 1.00 84.31 86 LEU A C 1
ATOM 684 O O . LEU A 1 86 ? 19.267 -7.406 -22.417 1.00 84.31 86 LEU A O 1
ATOM 688 N N . PRO A 1 87 ? 18.289 -9.166 -21.426 1.00 85.31 87 PRO A N 1
ATOM 689 C CA . PRO A 1 87 ? 18.768 -10.120 -22.430 1.00 85.31 87 PRO A CA 1
ATOM 690 C C . PRO A 1 87 ? 18.362 -9.749 -23.864 1.00 85.31 87 PRO A C 1
ATOM 692 O O . PRO A 1 87 ? 19.172 -9.865 -24.785 1.00 85.31 87 PRO A O 1
ATOM 695 N N . SER A 1 88 ? 17.139 -9.243 -24.041 1.00 83.88 88 SER A N 1
ATOM 696 C CA . SER A 1 88 ? 16.594 -8.833 -25.341 1.00 83.88 88 SER A CA 1
ATOM 697 C C . SER A 1 88 ? 17.257 -7.566 -25.890 1.00 83.88 88 SER A C 1
ATOM 699 O O . SER A 1 88 ? 17.320 -7.390 -27.103 1.00 83.88 88 SER A O 1
ATOM 701 N N . LEU A 1 89 ? 17.805 -6.702 -25.026 1.00 80.12 89 LEU A N 1
ATOM 702 C CA . LEU A 1 89 ? 18.571 -5.519 -25.442 1.00 80.12 89 LEU A CA 1
ATOM 703 C C . LEU A 1 89 ? 19.960 -5.871 -25.985 1.00 80.12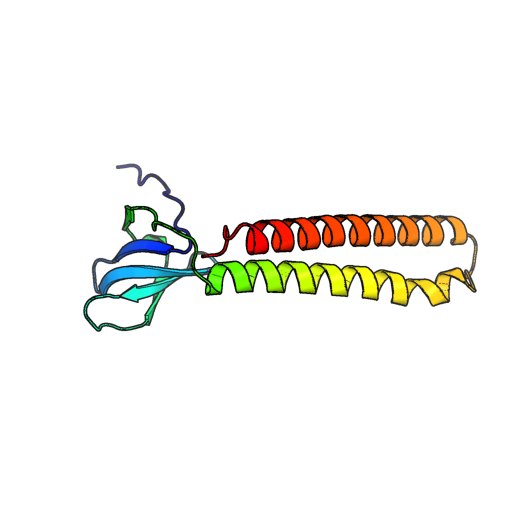 89 LEU A C 1
ATOM 705 O O . LEU A 1 89 ? 20.461 -5.173 -26.863 1.00 80.12 89 LEU A O 1
ATOM 709 N N . PHE A 1 90 ? 20.590 -6.935 -25.476 1.00 79.56 90 PHE A N 1
ATOM 710 C CA . PHE A 1 90 ? 21.925 -7.356 -25.924 1.00 79.56 90 PHE A CA 1
ATOM 711 C C . PHE A 1 90 ? 21.903 -8.113 -27.255 1.00 79.56 90 PHE A C 1
ATOM 713 O O . PHE A 1 90 ? 22.908 -8.132 -27.967 1.00 79.56 90 PHE A O 1
ATOM 720 N N . ARG A 1 91 ? 20.780 -8.755 -27.594 1.00 73.62 91 ARG A N 1
ATOM 721 C CA . ARG A 1 91 ? 20.572 -9.452 -28.872 1.00 73.62 91 ARG A CA 1
ATOM 722 C C . ARG A 1 91 ? 19.179 -9.140 -29.422 1.00 73.62 91 ARG A C 1
ATOM 724 O O . ARG A 1 91 ? 18.311 -10.013 -29.381 1.00 73.62 91 ARG A O 1
ATOM 731 N N . PRO A 1 92 ? 18.951 -7.913 -29.916 1.00 68.75 92 PRO A N 1
ATOM 732 C CA . PRO A 1 92 ? 17.674 -7.570 -30.520 1.00 68.75 92 PRO A CA 1
ATOM 733 C C . PRO A 1 92 ? 17.443 -8.457 -31.750 1.00 68.75 92 PRO A C 1
ATOM 735 O O . PRO A 1 92 ? 18.317 -8.591 -32.608 1.00 68.75 92 PRO A O 1
ATOM 738 N N . ILE A 1 93 ? 16.279 -9.100 -31.816 1.00 67.31 93 ILE A N 1
ATOM 739 C CA . ILE A 1 93 ? 15.857 -9.886 -32.977 1.00 67.31 93 ILE A CA 1
ATOM 740 C C . ILE A 1 93 ? 15.021 -8.950 -33.862 1.00 67.31 93 ILE A C 1
ATOM 742 O O . ILE A 1 93 ? 13.950 -8.526 -33.444 1.00 67.31 93 ILE A O 1
ATOM 746 N N . GLY A 1 94 ? 15.501 -8.619 -35.065 1.00 67.62 94 GLY A N 1
ATOM 747 C CA . GLY A 1 94 ? 14.792 -7.745 -36.019 1.00 67.62 94 GLY A CA 1
ATOM 748 C C . GLY A 1 94 ? 14.938 -6.235 -35.758 1.00 67.62 94 GLY A C 1
ATOM 749 O O . GLY A 1 94 ? 15.845 -5.804 -35.047 1.00 67.62 94 GLY A O 1
ATOM 750 N N . ASP A 1 95 ? 14.039 -5.428 -36.338 1.00 58.06 95 ASP A N 1
ATOM 751 C CA . ASP A 1 95 ? 14.060 -3.947 -36.296 1.00 58.06 95 ASP A CA 1
ATOM 752 C C . ASP A 1 95 ? 13.565 -3.336 -34.960 1.00 58.06 95 ASP A C 1
ATOM 754 O O . ASP A 1 95 ? 13.447 -2.117 -34.811 1.00 58.06 95 ASP A O 1
ATOM 758 N N . ASP A 1 96 ? 13.329 -4.162 -33.938 1.00 76.25 96 ASP A N 1
ATOM 759 C CA . ASP A 1 96 ? 12.708 -3.761 -32.668 1.00 76.25 96 ASP A CA 1
ATOM 760 C C . ASP A 1 96 ? 13.673 -3.125 -31.651 1.00 76.25 96 ASP A C 1
ATOM 762 O O . ASP A 1 96 ? 13.263 -2.747 -30.550 1.00 76.25 96 ASP A O 1
ATOM 766 N N . ALA A 1 97 ? 14.953 -2.944 -31.989 1.00 79.69 97 ALA A N 1
ATOM 767 C CA . ALA A 1 97 ? 15.964 -2.422 -31.061 1.00 79.69 97 ALA A CA 1
ATOM 768 C C . ALA A 1 97 ? 15.580 -1.054 -30.462 1.00 79.69 97 ALA A C 1
ATOM 770 O O . ALA A 1 97 ? 15.728 -0.830 -29.259 1.00 79.69 97 ALA A O 1
ATOM 771 N N . ALA A 1 98 ? 15.023 -0.151 -31.277 1.00 83.50 98 ALA A N 1
ATOM 772 C CA . ALA A 1 98 ? 14.562 1.157 -30.812 1.00 83.50 98 ALA A CA 1
ATOM 773 C C . ALA A 1 98 ? 13.343 1.052 -29.878 1.00 83.50 98 ALA A C 1
ATOM 775 O O . ALA A 1 98 ? 13.208 1.828 -28.931 1.00 83.50 98 ALA A O 1
ATOM 776 N N . GLN A 1 99 ? 12.450 0.090 -30.121 1.00 86.38 99 GLN A N 1
ATOM 777 C CA . GLN A 1 99 ? 11.292 -0.155 -29.265 1.00 86.38 99 GLN A CA 1
ATOM 778 C C . GLN A 1 99 ? 11.704 -0.772 -27.927 1.00 86.38 99 GLN A C 1
ATOM 780 O O . GLN A 1 99 ? 11.256 -0.289 -26.888 1.00 86.38 99 GLN A O 1
ATOM 785 N N . LEU A 1 100 ? 12.607 -1.754 -27.943 1.00 86.00 100 LEU A N 1
ATOM 786 C CA . LEU A 1 100 ? 13.186 -2.352 -26.740 1.00 86.00 100 LEU A CA 1
ATOM 787 C C . LEU A 1 100 ? 13.915 -1.300 -25.895 1.00 86.00 100 LEU A C 1
ATOM 789 O O . LEU A 1 100 ? 13.746 -1.257 -24.678 1.00 86.00 100 LEU A O 1
ATOM 793 N N . HIS A 1 101 ? 14.665 -0.396 -26.534 1.00 86.94 101 HIS A N 1
ATOM 794 C CA . HIS A 1 101 ? 15.355 0.683 -25.830 1.00 86.94 101 HIS A CA 1
ATOM 795 C C . HIS A 1 101 ? 14.375 1.660 -25.160 1.00 86.94 101 HIS A C 1
ATOM 797 O O . HIS A 1 101 ? 14.570 2.024 -24.001 1.00 86.94 101 HIS A O 1
ATOM 803 N N . ARG A 1 102 ? 13.277 2.028 -25.841 1.00 89.50 102 ARG A N 1
ATOM 804 C CA . ARG A 1 102 ? 12.203 2.847 -25.249 1.00 89.50 102 ARG A CA 1
ATOM 805 C C . ARG A 1 102 ? 11.531 2.153 -24.066 1.00 89.50 102 ARG A C 1
ATOM 807 O O . ARG A 1 102 ? 11.325 2.786 -23.037 1.00 89.50 102 ARG A O 1
ATOM 814 N N . GLN A 1 103 ? 11.218 0.864 -24.190 1.00 89.44 103 GLN A N 1
ATOM 815 C CA . GLN A 1 103 ? 10.626 0.085 -23.096 1.00 89.44 103 GLN A CA 1
ATOM 816 C C . GLN A 1 103 ? 11.555 0.033 -21.881 1.00 89.44 103 GLN A C 1
ATOM 818 O O . GLN A 1 103 ? 11.114 0.223 -20.751 1.00 89.44 103 GLN A O 1
ATOM 823 N N . TYR A 1 104 ? 12.855 -0.154 -22.103 1.00 89.94 104 TYR A N 1
ATOM 824 C CA . TYR A 1 104 ? 13.837 -0.160 -21.025 1.00 89.94 104 TYR A CA 1
ATOM 825 C C . TYR A 1 104 ? 13.949 1.195 -20.323 1.00 89.94 104 TYR A C 1
ATOM 827 O O . TYR A 1 104 ? 13.949 1.248 -19.095 1.00 89.94 104 TYR A O 1
ATOM 835 N N . GLN A 1 105 ? 13.980 2.293 -21.083 1.00 91.00 105 GLN A N 1
ATOM 836 C CA . GLN A 1 105 ? 13.982 3.644 -20.517 1.00 91.00 105 GLN A CA 1
ATOM 837 C C . GLN A 1 105 ? 12.731 3.905 -19.668 1.00 91.00 105 GLN A C 1
ATOM 839 O O . GLN A 1 105 ? 12.856 4.376 -18.541 1.00 91.00 105 GLN A O 1
ATOM 844 N N . GLN A 1 106 ? 11.546 3.506 -20.142 1.00 92.88 106 GLN A N 1
ATOM 845 C CA . GLN A 1 106 ? 10.298 3.626 -19.377 1.00 92.88 106 GLN A CA 1
ATOM 846 C C . GLN A 1 106 ? 10.338 2.835 -18.063 1.00 92.88 106 GLN A C 1
ATOM 848 O O . GLN A 1 106 ? 9.882 3.319 -17.027 1.00 92.88 106 GLN A O 1
ATOM 853 N N . LEU A 1 107 ? 10.906 1.626 -18.076 1.00 90.88 107 LEU A N 1
ATOM 854 C CA . LEU A 1 107 ? 11.063 0.816 -16.866 1.00 90.88 107 LEU A CA 1
ATOM 855 C C . LEU A 1 107 ? 12.058 1.444 -15.881 1.00 90.88 107 LEU A C 1
ATOM 857 O O . LEU A 1 107 ? 11.803 1.444 -14.677 1.00 90.88 107 LEU A O 1
ATOM 861 N N . GLN A 1 108 ? 13.150 2.038 -16.372 1.00 91.38 108 GLN A N 1
ATOM 862 C CA . GLN A 1 108 ? 14.093 2.778 -15.530 1.00 91.38 108 GLN A CA 1
ATOM 863 C C . GLN A 1 108 ? 13.465 4.033 -14.914 1.00 91.38 108 GLN A C 1
ATOM 865 O O . GLN A 1 108 ? 13.665 4.301 -13.729 1.00 91.38 108 GLN A O 1
ATOM 870 N N . GLU A 1 109 ? 12.697 4.797 -15.691 1.00 92.62 109 GLU A N 1
ATOM 871 C CA . GLU A 1 109 ? 11.956 5.962 -15.198 1.00 92.62 109 GLU A CA 1
ATOM 872 C C . GLU A 1 109 ? 10.944 5.560 -14.124 1.00 92.62 109 GLU A C 1
ATOM 874 O O . GLU A 1 109 ? 10.891 6.188 -13.064 1.00 92.62 109 GLU A O 1
ATOM 879 N N . ARG A 1 110 ? 10.210 4.463 -14.348 1.00 92.06 110 ARG A N 1
ATOM 880 C CA . ARG A 1 110 ? 9.295 3.902 -13.351 1.00 92.06 110 ARG A CA 1
ATOM 881 C C . ARG A 1 110 ? 10.032 3.497 -12.073 1.00 92.06 110 ARG A C 1
ATOM 883 O O . ARG A 1 110 ? 9.595 3.891 -10.997 1.00 92.06 110 ARG A O 1
ATOM 890 N N . SER A 1 111 ? 11.160 2.785 -12.171 1.00 91.56 111 SER A N 1
ATOM 891 C CA . SER A 1 111 ? 11.971 2.404 -11.000 1.00 91.56 111 SER A CA 1
ATOM 892 C C . SER A 1 111 ? 12.395 3.631 -10.192 1.00 91.56 111 SER A C 1
ATOM 894 O O . SER A 1 111 ? 12.172 3.683 -8.987 1.00 91.56 111 SER A O 1
ATOM 896 N N . ARG A 1 112 ? 12.919 4.670 -10.858 1.00 92.75 112 ARG A N 1
ATOM 897 C CA . ARG A 1 112 ? 13.330 5.924 -10.202 1.00 92.75 112 ARG A CA 1
ATOM 898 C C . ARG A 1 112 ? 12.167 6.642 -9.520 1.00 92.75 112 ARG A C 1
ATOM 900 O O . ARG A 1 112 ? 12.343 7.207 -8.442 1.00 92.75 112 ARG A O 1
ATOM 907 N N . ALA A 1 113 ? 10.986 6.638 -10.134 1.00 93.12 113 ALA A N 1
ATOM 908 C CA . ALA A 1 113 ? 9.797 7.245 -9.546 1.00 93.12 113 ALA A CA 1
ATOM 909 C C . ALA A 1 113 ? 9.377 6.528 -8.251 1.00 93.12 113 ALA A C 1
ATOM 911 O O . ALA A 1 113 ? 9.090 7.186 -7.248 1.00 93.12 113 ALA A O 1
ATOM 912 N N . VAL A 1 114 ? 9.391 5.189 -8.245 1.00 92.69 114 VAL A N 1
ATOM 913 C CA . VAL A 1 114 ? 9.066 4.394 -7.049 1.00 92.69 114 VAL A CA 1
ATOM 914 C C . VAL A 1 114 ? 10.144 4.549 -5.973 1.00 92.69 114 VAL A C 1
ATOM 916 O O . VAL A 1 114 ? 9.805 4.773 -4.814 1.00 92.69 114 VAL A O 1
ATOM 919 N N . GLU A 1 115 ? 11.430 4.548 -6.335 1.00 93.31 115 GLU A N 1
ATOM 920 C CA . GLU A 1 115 ? 12.540 4.840 -5.410 1.00 93.31 115 GLU A CA 1
ATOM 921 C C . GLU A 1 115 ? 12.388 6.212 -4.739 1.00 93.31 115 GLU A C 1
ATOM 923 O O . GLU A 1 115 ? 12.614 6.353 -3.535 1.00 93.31 115 GLU A O 1
ATOM 928 N N . GLY A 1 116 ? 11.952 7.226 -5.495 1.00 93.81 116 GLY A N 1
ATOM 929 C CA . GLY A 1 116 ? 11.638 8.548 -4.957 1.00 93.81 116 GLY A CA 1
ATOM 930 C C . GLY A 1 116 ? 10.539 8.503 -3.890 1.00 93.81 116 GLY A C 1
ATOM 931 O O . GLY A 1 116 ? 10.685 9.125 -2.837 1.00 93.81 116 GLY A O 1
ATOM 932 N N . ARG A 1 117 ? 9.477 7.721 -4.121 1.00 94.31 117 ARG A N 1
ATOM 933 C CA . ARG A 1 117 ? 8.377 7.523 -3.159 1.00 94.31 117 ARG A CA 1
ATOM 934 C C . ARG A 1 117 ? 8.820 6.739 -1.923 1.00 94.31 117 ARG A C 1
ATOM 936 O O . ARG A 1 117 ? 8.497 7.146 -0.812 1.00 94.31 117 ARG A O 1
ATOM 943 N N . VAL A 1 118 ? 9.610 5.677 -2.094 1.00 93.19 118 VAL A N 1
ATOM 944 C CA . VAL A 1 118 ? 10.223 4.925 -0.981 1.00 93.19 118 VAL A CA 1
ATOM 945 C C . VAL A 1 118 ? 11.066 5.857 -0.112 1.00 93.19 118 VAL A C 1
ATOM 947 O O . VAL A 1 118 ? 10.943 5.859 1.110 1.00 93.19 118 VAL A O 1
ATOM 950 N N . ARG A 1 119 ? 11.880 6.720 -0.729 1.00 93.75 119 ARG A N 1
ATOM 951 C CA . ARG A 1 119 ? 12.690 7.695 0.006 1.00 93.75 119 ARG A CA 1
ATOM 952 C C . ARG A 1 119 ? 11.834 8.694 0.784 1.00 93.75 119 ARG A C 1
ATOM 954 O O . ARG A 1 119 ? 12.171 9.009 1.919 1.00 93.75 119 ARG A O 1
ATOM 961 N N . GLN A 1 120 ? 10.748 9.188 0.192 1.00 92.94 120 GLN A N 1
ATOM 962 C CA . GLN A 1 120 ? 9.809 10.075 0.885 1.00 92.94 120 GLN A CA 1
ATOM 963 C C . GLN A 1 120 ? 9.150 9.383 2.081 1.00 92.94 120 GLN A C 1
ATOM 965 O O . GLN A 1 120 ? 9.087 9.979 3.152 1.00 92.94 120 GLN A O 1
ATOM 970 N N . PHE A 1 121 ? 8.741 8.120 1.927 1.00 92.81 121 PHE A N 1
ATOM 971 C CA . PHE A 1 121 ? 8.185 7.320 3.018 1.00 92.81 121 PHE A CA 1
ATOM 972 C C . PHE A 1 121 ? 9.177 7.190 4.184 1.00 92.81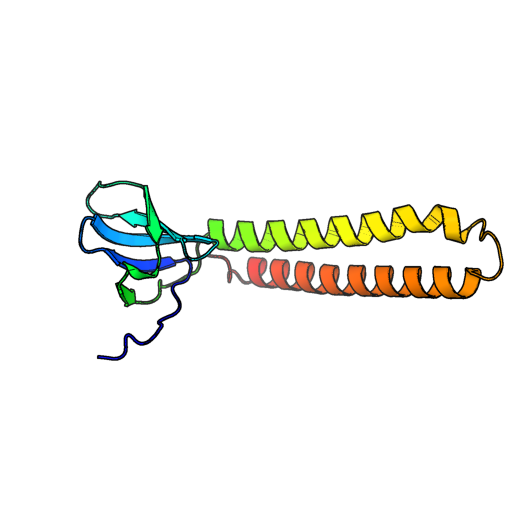 121 PHE A C 1
ATOM 974 O O . PHE A 1 121 ? 8.822 7.449 5.329 1.00 92.81 121 PHE A O 1
ATOM 981 N N . LEU A 1 122 ? 10.445 6.878 3.900 1.00 90.88 122 LEU A N 1
ATOM 982 C CA . LEU A 1 122 ? 11.484 6.765 4.931 1.00 90.88 122 LEU A CA 1
ATOM 983 C C . LEU A 1 122 ? 11.795 8.106 5.618 1.00 90.88 122 LEU A C 1
ATOM 985 O O . LEU A 1 122 ? 12.090 8.135 6.810 1.00 90.88 122 LEU A O 1
ATOM 989 N N . ILE A 1 123 ? 11.724 9.227 4.892 1.00 93.50 123 ILE A N 1
ATOM 990 C CA . ILE A 1 123 ? 11.877 10.567 5.483 1.00 93.50 123 ILE A CA 1
ATOM 991 C C . ILE A 1 123 ? 10.716 10.866 6.443 1.00 93.50 123 ILE A C 1
ATOM 993 O O . ILE A 1 123 ? 10.958 11.342 7.551 1.00 93.50 123 ILE A O 1
ATOM 997 N N . ALA A 1 124 ? 9.479 10.558 6.046 1.00 87.44 124 ALA A N 1
ATOM 998 C CA . ALA A 1 124 ? 8.295 10.716 6.892 1.00 87.44 124 ALA A CA 1
ATOM 999 C C . ALA A 1 124 ? 8.366 9.823 8.146 1.00 87.44 124 ALA A C 1
ATOM 1001 O O . ALA A 1 124 ? 8.046 10.261 9.253 1.00 87.44 124 ALA A O 1
ATOM 1002 N N . GLU A 1 125 ? 8.881 8.599 8.007 1.00 87.12 125 GLU A N 1
ATOM 1003 C CA . GLU A 1 125 ? 9.133 7.698 9.135 1.00 87.12 125 GLU A CA 1
ATOM 1004 C C . GLU A 1 125 ? 10.154 8.288 10.120 1.00 87.12 125 GLU A C 1
ATOM 1006 O O . GLU A 1 125 ? 9.894 8.341 11.322 1.00 87.12 125 GLU A O 1
ATOM 1011 N N . GLN A 1 126 ? 11.280 8.811 9.621 1.00 87.06 126 GLN A N 1
ATOM 1012 C CA . GLN A 1 126 ? 12.296 9.479 10.446 1.00 87.06 126 GLN A CA 1
ATOM 1013 C C . GLN A 1 126 ? 11.766 10.741 11.136 1.00 87.06 126 GLN A C 1
ATOM 1015 O O . GLN A 1 126 ? 12.144 11.028 12.273 1.00 87.06 126 GLN A O 1
ATOM 1020 N N . ALA A 1 127 ? 10.872 11.482 10.477 1.00 88.50 127 ALA A N 1
ATOM 1021 C CA . ALA A 1 127 ? 10.176 12.628 11.057 1.00 88.50 127 ALA A CA 1
ATOM 1022 C C . ALA A 1 127 ? 9.128 12.220 12.115 1.00 88.50 127 ALA A C 1
ATOM 1024 O O . ALA A 1 127 ? 8.626 13.066 12.859 1.00 88.50 127 ALA A O 1
ATOM 1025 N N . GLY A 1 128 ? 8.824 10.923 12.228 1.00 81.44 128 GLY A N 1
ATOM 1026 C CA . GLY A 1 128 ? 7.859 10.389 13.178 1.00 81.44 128 GLY A CA 1
ATOM 1027 C C . GLY A 1 128 ? 6.407 10.593 12.751 1.00 81.44 128 GLY A C 1
ATOM 1028 O O . GLY A 1 128 ? 5.541 10.664 13.621 1.00 81.44 128 GLY A O 1
ATOM 1029 N N . GLU A 1 129 ? 6.141 10.698 11.446 1.00 81.25 129 GLU A N 1
ATOM 1030 C CA . GLU A 1 129 ? 4.786 10.799 10.885 1.00 81.25 129 GLU A CA 1
ATOM 1031 C C . GLU A 1 129 ? 4.041 9.451 10.915 1.00 81.25 129 GLU A C 1
ATOM 1033 O O . GLU A 1 129 ? 2.812 9.420 10.880 1.00 81.25 129 GLU A O 1
ATOM 1038 N N . HIS A 1 130 ? 4.771 8.335 11.036 1.00 79.81 130 HIS A N 1
ATOM 1039 C CA . HIS A 1 130 ? 4.230 6.969 11.071 1.00 79.81 130 HIS A CA 1
ATOM 1040 C C . HIS A 1 130 ? 4.057 6.419 12.504 1.00 79.81 130 HIS A C 1
ATOM 1042 O O . HIS A 1 130 ? 4.458 5.290 12.791 1.00 79.81 130 HIS A O 1
ATOM 1048 N N . LYS A 1 131 ? 3.520 7.231 13.424 1.00 64.31 131 LYS A N 1
ATOM 1049 C CA . LYS A 1 131 ? 3.264 6.849 14.829 1.00 64.31 131 LYS A CA 1
ATOM 1050 C C . LYS A 1 131 ? 1.869 6.269 15.044 1.00 64.31 131 LYS A C 1
ATOM 1052 O O . LYS A 1 131 ? 0.912 6.808 14.450 1.00 64.31 131 LYS A O 1
#